Protein AF-A0A7W1R1N6-F1 (afdb_monomer_lite)

Sequence (98 aa):
MRWLLVLACLGALGIACSSEAATDESSTGRVPAGSPRAPQGVERAAFRPRAVVSGLSNPTHAVGIKGEPRRLYIVEQEGLIRVFDSGRLRAAPFLDVR

Structure (mmCIF, N/CA/C/O backbone):
data_AF-A0A7W1R1N6-F1
#
_entry.id   AF-A0A7W1R1N6-F1
#
loop_
_atom_site.group_PDB
_atom_site.id
_atom_site.type_symbol
_atom_site.label_atom_id
_atom_site.label_alt_id
_atom_site.label_comp_id
_atom_site.label_asym_id
_atom_site.label_entity_id
_atom_site.label_seq_id
_atom_site.pdbx_PDB_ins_code
_atom_site.Cartn_x
_atom_site.Cartn_y
_atom_site.Cartn_z
_atom_site.occupancy
_atom_site.B_iso_or_equiv
_atom_site.auth_seq_id
_atom_site.auth_comp_id
_atom_site.auth_asym_id
_atom_site.auth_atom_id
_atom_site.pdbx_PDB_model_num
ATOM 1 N N . MET A 1 1 ? -16.641 -15.805 -15.619 1.00 46.50 1 MET A N 1
ATOM 2 C CA . MET A 1 1 ? -16.923 -16.102 -17.037 1.00 46.50 1 MET A CA 1
ATOM 3 C C . MET A 1 1 ? -15.644 -15.952 -17.850 1.00 46.50 1 MET A C 1
ATOM 5 O O . MET A 1 1 ? -15.267 -14.849 -18.215 1.00 46.50 1 MET A O 1
ATOM 9 N N . ARG A 1 2 ? -14.920 -17.060 -18.031 1.00 55.50 2 ARG A N 1
ATOM 10 C CA . ARG A 1 2 ? -13.881 -17.220 -19.058 1.00 55.50 2 ARG A CA 1
ATOM 11 C C . ARG A 1 2 ? -14.5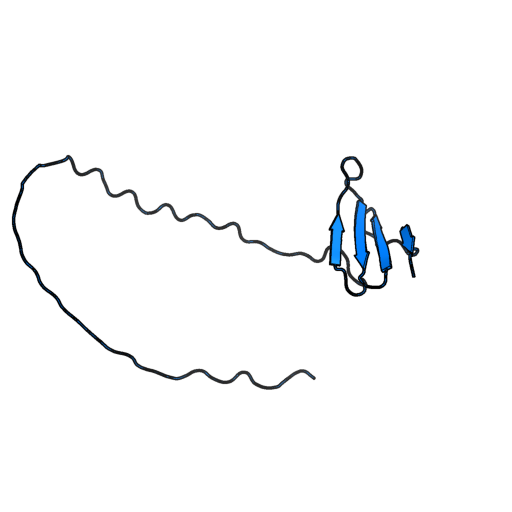99 -17.611 -20.352 1.00 55.50 2 ARG A C 1
ATOM 13 O O . ARG A 1 2 ? -15.622 -18.275 -20.253 1.00 55.50 2 ARG A O 1
ATOM 20 N N . TRP A 1 3 ? -14.028 -17.240 -21.495 1.00 45.25 3 TRP A N 1
ATOM 21 C CA . TRP A 1 3 ? -14.555 -17.421 -22.855 1.00 45.25 3 TRP A CA 1
ATOM 22 C C . TRP A 1 3 ? -15.678 -16.476 -23.261 1.00 45.25 3 TRP A C 1
ATOM 24 O O . TRP A 1 3 ? -16.848 -16.761 -23.059 1.00 45.25 3 TRP A O 1
ATOM 34 N N . LEU A 1 4 ? -15.300 -15.417 -23.972 1.00 49.53 4 LEU A N 1
ATOM 35 C CA . LEU A 1 4 ? -15.855 -15.163 -25.297 1.00 49.53 4 LEU A CA 1
ATOM 36 C C . LEU A 1 4 ? -14.848 -14.323 -26.101 1.00 49.53 4 LEU A C 1
ATOM 38 O O . LEU A 1 4 ? -14.524 -13.201 -25.734 1.00 49.53 4 LEU A O 1
ATOM 42 N N . LEU A 1 5 ? -14.397 -14.927 -27.206 1.00 53.09 5 LEU A N 1
ATOM 43 C CA . LEU A 1 5 ? -14.050 -14.277 -28.475 1.00 53.09 5 LEU A CA 1
ATOM 44 C C . L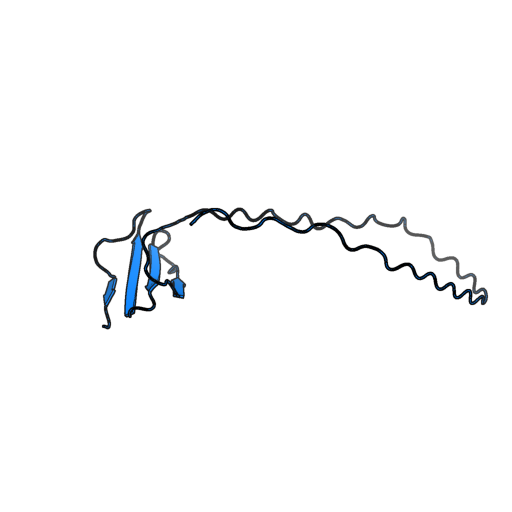EU A 1 5 ? -12.645 -13.670 -28.622 1.00 53.09 5 LEU A C 1
ATOM 46 O O . LEU A 1 5 ? -12.442 -12.467 -28.730 1.00 53.09 5 LEU A O 1
ATOM 50 N N . VAL A 1 6 ? -11.685 -14.584 -28.786 1.00 48.50 6 VAL A N 1
ATOM 51 C CA . VAL A 1 6 ? -10.638 -14.460 -29.811 1.00 48.50 6 VAL A CA 1
ATOM 52 C C . VAL A 1 6 ? -11.310 -14.644 -31.178 1.00 48.50 6 VAL A C 1
ATOM 54 O O . VAL A 1 6 ? -11.784 -15.740 -31.455 1.00 48.50 6 VAL A O 1
ATOM 57 N N . LEU A 1 7 ? -11.399 -13.575 -31.975 1.00 51.97 7 LEU A N 1
ATOM 58 C CA . LEU A 1 7 ? -11.718 -13.486 -33.418 1.00 51.97 7 LEU A CA 1
ATOM 59 C C . LEU A 1 7 ? -11.726 -11.969 -33.713 1.00 51.97 7 LEU A C 1
ATOM 61 O O . LEU A 1 7 ? -12.506 -11.249 -33.112 1.00 51.97 7 LEU A O 1
ATOM 65 N N . ALA A 1 8 ? -10.841 -11.378 -34.509 1.00 49.84 8 ALA A N 1
ATOM 66 C CA . ALA A 1 8 ? -10.650 -11.688 -35.912 1.00 49.84 8 ALA A CA 1
ATOM 67 C C . ALA A 1 8 ? -9.267 -11.219 -36.406 1.00 49.84 8 ALA A C 1
ATOM 69 O O . ALA A 1 8 ? -8.875 -10.066 -36.235 1.00 49.84 8 ALA A O 1
ATOM 70 N N . CYS A 1 9 ? -8.552 -12.140 -37.052 1.00 34.34 9 CYS A N 1
ATOM 71 C CA . CYS A 1 9 ? -7.642 -11.822 -38.146 1.00 34.34 9 CYS A CA 1
ATOM 72 C C . CYS A 1 9 ? -8.465 -11.510 -39.410 1.00 34.34 9 CYS A C 1
ATOM 74 O O . CYS A 1 9 ? -9.587 -11.993 -39.532 1.00 34.34 9 CYS A O 1
ATOM 76 N N . LEU A 1 10 ? -7.811 -10.835 -40.361 1.00 44.09 10 LEU A N 1
ATOM 77 C CA . LEU A 1 10 ? -8.162 -10.588 -41.772 1.00 44.09 10 LEU A CA 1
ATOM 78 C C . LEU A 1 10 ? -8.890 -9.277 -42.117 1.00 44.09 10 LEU A C 1
ATOM 80 O O . LEU A 1 10 ? -10.027 -9.035 -41.737 1.00 44.09 10 LEU A O 1
ATOM 84 N N . GLY A 1 11 ? -8.204 -8.501 -42.963 1.00 44.03 11 GLY A N 1
ATOM 85 C CA . GLY A 1 11 ? -8.662 -7.299 -43.664 1.00 44.03 11 GLY A CA 1
ATOM 86 C C . GLY A 1 11 ? -7.453 -6.417 -44.009 1.00 44.03 11 GLY A C 1
ATOM 87 O O . GLY A 1 11 ? -7.211 -5.429 -43.336 1.00 44.03 11 GLY A O 1
ATOM 88 N N . ALA A 1 12 ? -6.465 -6.912 -44.759 1.00 46.19 12 ALA A N 1
ATOM 89 C CA . ALA A 1 12 ? -6.386 -6.848 -46.223 1.00 46.19 12 ALA A CA 1
ATOM 90 C C . ALA A 1 12 ? -6.257 -5.417 -46.798 1.00 46.19 12 ALA A C 1
ATOM 92 O O . ALA A 1 12 ? -7.200 -4.640 -46.780 1.00 46.19 12 ALA A O 1
ATOM 93 N N . LEU A 1 13 ? -5.091 -5.190 -47.418 1.00 48.88 13 LEU A N 1
ATOM 94 C CA . LEU A 1 13 ? -4.898 -4.527 -48.714 1.00 48.88 13 LEU A CA 1
ATOM 95 C C . LEU A 1 13 ? -5.104 -2.999 -48.812 1.00 48.88 13 LEU A C 1
ATOM 97 O O . LEU A 1 13 ? -6.207 -2.499 -48.991 1.00 48.88 13 LEU A O 1
ATOM 101 N N . GLY A 1 14 ? -3.982 -2.275 -48.847 1.00 44.50 14 GLY A N 1
ATOM 102 C CA . GLY A 1 14 ? -3.894 -0.884 -49.295 1.00 44.50 14 GLY A CA 1
ATOM 103 C C . GLY A 1 14 ? -2.560 -0.637 -49.996 1.00 44.50 14 GLY A C 1
ATOM 104 O O . GLY A 1 14 ? -1.600 -0.199 -49.373 1.00 44.50 14 GLY A O 1
ATOM 105 N N . ILE A 1 15 ? -2.500 -0.999 -51.279 1.00 58.03 15 ILE A N 1
ATOM 106 C CA . ILE A 1 15 ? -1.415 -0.708 -52.224 1.00 58.03 15 ILE A CA 1
ATOM 107 C C . ILE A 1 15 ? -1.557 0.749 -52.675 1.00 58.03 15 ILE A C 1
ATOM 109 O O . ILE A 1 15 ? -2.606 1.108 -53.203 1.00 58.03 15 ILE A O 1
ATOM 113 N N . ALA A 1 16 ? -0.500 1.553 -52.553 1.00 48.91 16 ALA A N 1
ATOM 114 C CA . ALA A 1 16 ? -0.299 2.722 -53.409 1.00 48.91 16 ALA A CA 1
ATOM 115 C C . ALA A 1 16 ? 1.199 3.052 -53.520 1.00 48.91 16 ALA A C 1
ATOM 117 O O . ALA A 1 16 ? 1.829 3.498 -52.564 1.00 48.91 16 ALA A O 1
ATOM 118 N N . CYS A 1 17 ? 1.754 2.810 -54.712 1.00 50.59 17 CYS A N 1
ATOM 119 C CA . CYS A 1 17 ? 2.984 3.431 -55.191 1.00 50.59 17 CYS A CA 1
ATOM 120 C C . CYS A 1 17 ? 2.701 4.897 -55.524 1.00 50.59 17 CYS A C 1
ATOM 122 O O . CYS A 1 17 ? 1.709 5.206 -56.184 1.00 50.59 17 CYS A O 1
ATOM 124 N N . SER A 1 18 ? 3.617 5.790 -55.177 1.00 53.72 18 SER A N 1
ATOM 125 C CA . SER A 1 18 ? 3.772 7.060 -55.885 1.00 53.72 18 SER A CA 1
ATOM 126 C C . SER A 1 18 ? 5.267 7.331 -56.007 1.00 53.72 18 SER A C 1
ATOM 128 O O . SER A 1 18 ? 5.960 7.529 -55.014 1.00 53.72 18 SER A O 1
ATOM 130 N N . SER A 1 19 ? 5.766 7.205 -57.238 1.00 50.91 19 SER A N 1
ATOM 131 C CA . SER A 1 19 ? 7.095 7.649 -57.647 1.00 50.91 19 SER A CA 1
ATOM 132 C C . SER A 1 19 ? 7.026 9.132 -57.960 1.00 50.91 19 SER A C 1
ATOM 134 O O . SER A 1 19 ? 6.234 9.531 -58.808 1.00 50.91 19 SER A O 1
ATOM 136 N N . GLU A 1 20 ? 7.919 9.912 -57.365 1.00 49.00 20 GLU A N 1
ATOM 137 C CA . GLU A 1 20 ? 8.251 11.245 -57.859 1.00 49.00 20 GLU A CA 1
ATOM 138 C C . GLU A 1 20 ? 9.770 11.292 -57.997 1.00 49.00 20 GLU A C 1
ATOM 140 O O . GLU A 1 20 ? 10.516 11.376 -57.022 1.00 49.00 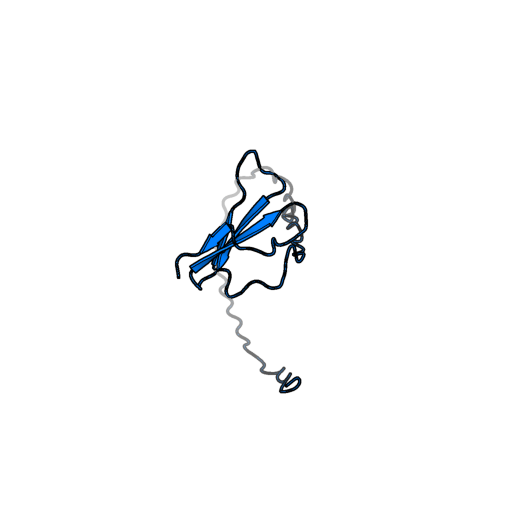20 GLU A O 1
ATOM 145 N N . ALA A 1 21 ? 10.224 11.112 -59.235 1.00 48.78 21 ALA A N 1
ATOM 146 C CA . ALA A 1 21 ? 11.591 11.377 -59.631 1.00 48.78 21 ALA A CA 1
ATOM 147 C C . ALA A 1 21 ? 11.693 12.874 -59.931 1.00 48.78 21 ALA A C 1
ATOM 149 O O . ALA A 1 21 ? 11.102 13.352 -60.897 1.00 48.78 21 ALA A O 1
ATOM 150 N N . ALA A 1 22 ? 12.444 13.597 -59.108 1.00 49.94 22 ALA A N 1
ATOM 151 C CA . ALA A 1 22 ? 12.942 14.921 -59.438 1.00 49.94 22 ALA A CA 1
ATOM 152 C C . ALA A 1 22 ? 14.470 14.865 -59.370 1.00 49.94 22 ALA A C 1
ATOM 154 O O . ALA A 1 22 ? 15.073 14.746 -58.304 1.00 49.94 22 ALA A O 1
ATOM 155 N N . THR A 1 23 ? 15.070 14.859 -60.553 1.00 51.22 23 THR A N 1
ATOM 156 C CA . THR A 1 23 ? 16.469 15.194 -60.800 1.00 51.22 23 THR A CA 1
ATOM 157 C C . THR A 1 23 ? 16.704 16.658 -60.444 1.00 51.22 23 THR A C 1
ATOM 159 O O . THR A 1 23 ? 15.931 17.485 -60.914 1.00 51.22 23 THR A O 1
ATOM 162 N N . ASP A 1 24 ? 17.761 16.980 -59.693 1.00 41.03 24 ASP A N 1
ATOM 163 C CA . ASP A 1 24 ? 18.731 17.975 -60.169 1.00 41.03 24 ASP A CA 1
ATOM 164 C C . ASP A 1 24 ? 20.050 18.030 -59.373 1.00 41.03 24 ASP A C 1
ATOM 166 O O . ASP A 1 24 ? 20.213 17.441 -58.306 1.00 41.03 24 ASP A O 1
ATOM 170 N N . GLU A 1 25 ? 20.998 18.699 -60.018 1.00 50.38 25 GLU A N 1
ATOM 171 C CA . GLU A 1 25 ? 22.456 18.609 -60.053 1.00 50.38 25 GLU A CA 1
ATOM 172 C C . GLU A 1 25 ? 23.333 18.844 -58.799 1.00 50.38 25 GLU A C 1
ATOM 174 O O . GLU A 1 25 ? 23.160 19.747 -57.987 1.00 50.38 25 GLU A O 1
ATOM 179 N N . SER A 1 26 ? 24.413 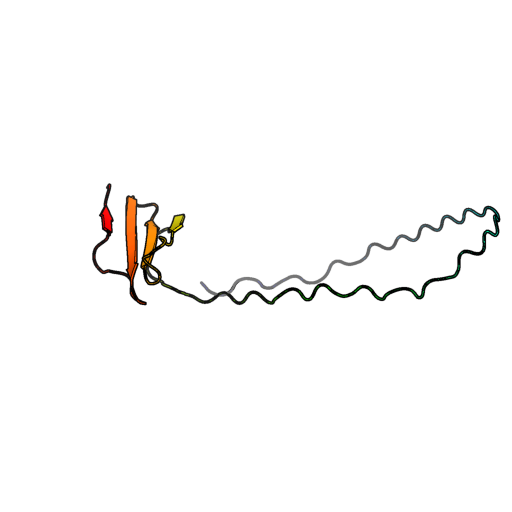18.051 -58.769 1.00 52.44 26 SER A N 1
ATOM 180 C CA . SER A 1 26 ? 25.833 18.452 -58.712 1.00 52.44 26 SER A CA 1
ATOM 181 C C . SER A 1 26 ? 26.244 19.713 -57.927 1.00 52.44 26 SER A C 1
ATOM 183 O O . SER A 1 26 ? 26.267 20.831 -58.435 1.00 52.44 26 SER A O 1
ATOM 185 N N . SER A 1 27 ? 26.818 19.489 -56.742 1.00 58.62 27 SER A N 1
ATOM 186 C CA . SER A 1 27 ? 27.985 20.249 -56.272 1.00 58.62 27 SER A CA 1
ATOM 187 C C . SER A 1 27 ? 28.931 19.306 -55.518 1.00 58.62 27 SER A C 1
ATOM 189 O O . SER A 1 27 ? 28.654 18.822 -54.422 1.00 58.62 27 SER A O 1
ATOM 191 N N . THR A 1 28 ? 30.057 18.964 -56.154 1.00 58.38 28 THR A N 1
ATOM 192 C CA . THR A 1 28 ? 31.058 18.036 -55.604 1.00 58.38 28 THR A CA 1
ATOM 193 C C . THR A 1 28 ? 31.950 18.764 -54.599 1.00 58.38 28 THR A C 1
ATOM 195 O O . THR A 1 28 ? 33.031 19.242 -54.932 1.00 58.38 28 THR A O 1
ATOM 198 N N . GLY A 1 29 ? 31.501 18.822 -53.346 1.00 57.41 29 GLY A N 1
ATOM 199 C CA . GLY A 1 29 ? 32.366 18.988 -52.180 1.00 57.41 29 GLY A CA 1
ATOM 200 C C . GLY A 1 29 ? 32.630 17.617 -51.560 1.00 57.41 29 GLY A C 1
ATOM 201 O O . GLY A 1 29 ? 31.766 17.071 -50.878 1.00 57.41 29 GLY A O 1
ATOM 202 N N . ARG A 1 30 ? 33.801 17.015 -51.807 1.00 63.59 30 ARG A N 1
ATOM 203 C CA . ARG A 1 30 ? 34.168 15.716 -51.215 1.00 63.59 30 ARG A CA 1
ATOM 204 C C . ARG A 1 30 ? 34.500 15.901 -49.729 1.00 63.59 30 ARG A C 1
ATOM 206 O O . ARG A 1 30 ? 35.650 16.128 -49.367 1.00 63.59 30 ARG A O 1
ATOM 213 N N . VAL A 1 31 ? 33.489 15.781 -48.872 1.00 71.12 31 VAL A N 1
ATOM 214 C CA . VAL A 1 31 ? 33.669 15.560 -47.430 1.00 71.12 31 VAL A CA 1
ATOM 215 C C . VAL A 1 31 ? 34.167 14.119 -47.245 1.00 71.12 31 VAL A C 1
ATOM 217 O O . VAL A 1 31 ? 33.625 13.217 -47.891 1.00 71.12 31 VAL A O 1
ATOM 220 N N . PRO A 1 32 ? 35.203 13.852 -46.426 1.00 68.25 32 PRO A N 1
ATOM 221 C CA . PRO A 1 32 ? 35.601 12.483 -46.125 1.00 68.25 32 PRO A CA 1
ATOM 222 C C . PRO A 1 32 ? 34.405 11.737 -45.531 1.00 68.25 32 PRO A C 1
ATOM 224 O O . PRO A 1 32 ? 33.852 12.139 -44.507 1.00 68.25 32 PRO A O 1
ATOM 227 N N . ALA A 1 33 ? 33.987 10.666 -46.205 1.00 69.50 33 ALA A N 1
ATOM 228 C CA . ALA A 1 33 ? 32.912 9.807 -45.745 1.00 69.50 33 ALA A CA 1
ATOM 229 C C . ALA A 1 33 ? 33.351 9.128 -44.441 1.00 69.50 33 ALA A C 1
ATOM 231 O O . ALA A 1 33 ? 34.104 8.154 -44.449 1.00 69.50 33 ALA A O 1
ATOM 232 N N . GLY A 1 34 ? 32.902 9.668 -43.308 1.00 69.75 34 GLY A N 1
ATOM 233 C CA . GLY A 1 34 ? 32.898 8.925 -42.057 1.00 69.75 34 GLY A CA 1
ATOM 234 C C . GLY A 1 34 ? 32.046 7.673 -42.249 1.00 69.75 34 GLY A C 1
ATOM 235 O O . GLY A 1 34 ? 30.945 7.750 -42.793 1.00 69.75 34 GLY A O 1
ATOM 236 N N . SER A 1 35 ? 32.571 6.517 -41.846 1.00 81.25 35 SER A N 1
ATOM 237 C CA . SER A 1 35 ? 31.834 5.252 -41.896 1.00 81.25 35 SER A CA 1
ATOM 238 C C . SER A 1 35 ? 30.472 5.414 -41.203 1.00 81.25 35 SER A C 1
ATOM 240 O O . SER A 1 35 ? 30.438 5.967 -40.095 1.00 81.25 35 SER A O 1
ATOM 242 N N . PRO A 1 36 ? 29.351 4.975 -41.811 1.00 73.75 36 PRO A N 1
ATOM 243 C CA . PRO A 1 36 ? 28.051 5.063 -41.167 1.00 73.75 36 PRO A CA 1
ATOM 244 C C . PRO A 1 36 ? 28.100 4.258 -39.869 1.00 73.75 36 PRO A C 1
ATOM 246 O O . PRO A 1 36 ? 28.214 3.032 -39.867 1.00 73.75 36 PRO A O 1
ATOM 249 N N . ARG A 1 37 ? 28.033 4.958 -38.733 1.00 75.44 37 ARG A N 1
ATOM 250 C CA . ARG A 1 37 ? 27.866 4.312 -37.434 1.00 75.44 37 ARG A CA 1
ATOM 251 C C . ARG A 1 37 ? 26.498 3.644 -37.451 1.00 75.44 37 ARG A C 1
ATOM 253 O O . ARG A 1 37 ? 25.483 4.334 -37.516 1.00 75.44 37 ARG A O 1
ATOM 260 N N . ALA A 1 38 ? 26.483 2.313 -37.403 1.00 79.56 38 ALA A N 1
ATOM 261 C CA . ALA A 1 38 ? 25.250 1.555 -37.246 1.00 79.56 38 ALA A CA 1
ATOM 262 C C . ALA A 1 38 ? 24.458 2.124 -36.054 1.00 79.56 38 ALA A C 1
ATOM 264 O O . ALA A 1 38 ? 25.077 2.455 -35.030 1.00 79.56 38 ALA A O 1
ATOM 265 N N . PRO A 1 39 ? 23.125 2.269 -36.170 1.00 75.94 39 PRO A N 1
ATOM 266 C CA . PRO A 1 39 ? 22.307 2.742 -35.068 1.00 75.94 39 PRO A CA 1
ATOM 267 C C . PRO A 1 39 ? 22.558 1.819 -33.883 1.00 75.94 39 PRO A C 1
ATOM 269 O O . PRO A 1 39 ? 22.307 0.616 -33.942 1.00 75.94 39 PRO A O 1
ATOM 272 N N . GLN A 1 40 ? 23.122 2.378 -32.818 1.00 73.19 40 GLN A N 1
ATOM 273 C CA . GLN A 1 40 ? 23.297 1.623 -31.593 1.00 73.19 40 GLN A CA 1
ATOM 274 C C . GLN A 1 40 ? 21.914 1.513 -30.980 1.00 73.19 40 GLN A C 1
ATOM 276 O O . GLN A 1 40 ? 21.357 2.500 -30.500 1.00 73.19 40 GLN A O 1
ATOM 281 N N . GLY A 1 41 ? 21.319 0.329 -31.135 1.00 74.62 41 GLY A N 1
ATOM 282 C CA . GLY A 1 41 ? 20.007 0.027 -30.598 1.00 74.62 41 GLY A CA 1
ATOM 283 C C . GLY A 1 41 ? 20.010 0.360 -29.117 1.00 74.62 41 GLY A C 1
ATOM 284 O O . GLY A 1 41 ? 20.839 -0.146 -28.365 1.00 74.62 41 GLY A O 1
ATOM 285 N N . VAL A 1 42 ? 19.111 1.252 -28.707 1.00 77.62 42 VAL A N 1
ATOM 286 C CA . VAL A 1 42 ? 18.883 1.518 -27.292 1.00 77.62 42 VAL A CA 1
ATOM 287 C C . VAL A 1 42 ? 18.321 0.222 -26.723 1.00 77.62 42 VAL A C 1
ATOM 289 O O . VAL A 1 42 ? 17.158 -0.105 -26.967 1.00 77.62 42 VAL A O 1
ATOM 292 N N . GLU A 1 43 ? 19.159 -0.557 -26.041 1.00 77.69 43 GLU A N 1
ATOM 293 C CA . GLU A 1 43 ? 18.721 -1.770 -25.367 1.00 77.69 43 GLU A CA 1
ATOM 294 C C . GLU A 1 43 ? 17.716 -1.353 -24.296 1.00 77.69 43 GLU A C 1
ATOM 296 O O . GLU A 1 43 ? 18.049 -0.788 -23.252 1.00 77.69 43 GLU A O 1
ATOM 301 N N . ARG A 1 44 ? 16.434 -1.534 -24.609 1.00 80.75 44 ARG A N 1
ATOM 302 C CA . ARG A 1 44 ? 15.360 -1.165 -23.703 1.00 80.75 44 ARG A CA 1
ATOM 303 C C . ARG A 1 44 ? 15.345 -2.203 -22.593 1.00 80.75 44 ARG A C 1
ATOM 305 O O . ARG A 1 44 ? 14.977 -3.351 -22.833 1.00 80.75 44 ARG A O 1
ATOM 312 N N . ALA A 1 45 ? 15.736 -1.790 -21.390 1.00 83.62 45 ALA A N 1
ATOM 313 C CA . ALA A 1 45 ? 15.662 -2.641 -20.212 1.00 83.62 45 ALA A CA 1
ATOM 314 C C . ALA A 1 45 ? 14.261 -3.267 -20.110 1.00 83.62 45 ALA A C 1
ATOM 316 O O . ALA A 1 45 ? 13.242 -2.569 -20.129 1.00 83.62 45 ALA A O 1
ATOM 317 N N . ALA A 1 46 ? 14.209 -4.596 -20.034 1.00 88.94 46 ALA A N 1
ATOM 318 C CA . ALA A 1 46 ? 12.951 -5.317 -19.932 1.00 88.94 46 ALA A CA 1
ATOM 319 C C . ALA A 1 46 ? 12.359 -5.115 -18.530 1.00 88.94 46 ALA A C 1
ATOM 321 O O . ALA A 1 46 ? 12.827 -5.700 -17.554 1.00 88.94 46 ALA A O 1
ATOM 322 N N . PHE A 1 47 ? 11.308 -4.302 -18.419 1.00 91.44 47 PHE A N 1
ATOM 323 C CA . PHE A 1 47 ? 10.561 -4.162 -17.171 1.00 91.44 47 PHE A CA 1
ATOM 324 C C . PHE A 1 47 ? 9.775 -5.449 -16.879 1.00 91.44 47 PHE A C 1
ATOM 326 O O . PHE A 1 47 ? 8.969 -5.907 -17.693 1.00 91.44 47 PHE A O 1
ATOM 333 N N . ARG A 1 48 ? 10.020 -6.043 -15.706 1.00 93.56 48 ARG A N 1
ATOM 334 C CA . ARG A 1 48 ? 9.329 -7.245 -15.220 1.00 93.56 48 ARG A CA 1
ATOM 335 C C . ARG A 1 48 ? 8.600 -6.912 -13.915 1.00 93.56 48 ARG A C 1
ATOM 337 O O . ARG A 1 48 ? 9.229 -6.933 -12.857 1.00 93.56 48 ARG A O 1
ATOM 344 N N . PRO A 1 49 ? 7.299 -6.579 -13.961 1.00 93.94 49 PRO A N 1
ATOM 345 C CA . PRO A 1 49 ? 6.545 -6.300 -12.748 1.00 93.94 49 PRO A CA 1
ATOM 346 C C . PRO A 1 49 ? 6.445 -7.557 -11.878 1.00 93.94 49 PRO A C 1
ATOM 348 O O . PRO A 1 49 ? 6.244 -8.665 -12.376 1.00 93.94 49 PRO A O 1
ATOM 351 N N . ARG A 1 50 ? 6.555 -7.373 -10.562 1.00 95.38 50 ARG A N 1
ATOM 352 C CA . ARG A 1 50 ? 6.349 -8.413 -9.551 1.00 95.38 50 ARG A CA 1
ATOM 353 C C . ARG A 1 50 ? 5.333 -7.909 -8.537 1.00 95.38 50 ARG A C 1
ATOM 355 O O . ARG A 1 50 ? 5.447 -6.783 -8.062 1.00 95.38 50 ARG A O 1
ATOM 362 N N . ALA A 1 51 ? 4.379 -8.758 -8.168 1.00 95.00 51 ALA A N 1
ATOM 363 C CA . ALA A 1 51 ? 3.465 -8.456 -7.074 1.00 95.00 51 ALA A CA 1
ATOM 364 C C . ALA A 1 51 ? 4.246 -8.282 -5.757 1.00 95.00 51 ALA A C 1
ATOM 366 O O . ALA A 1 51 ? 4.993 -9.175 -5.350 1.00 95.00 51 ALA A O 1
ATOM 367 N N . VAL A 1 52 ? 4.075 -7.127 -5.108 1.00 94.62 52 VAL A N 1
ATOM 368 C CA . VAL A 1 52 ? 4.687 -6.805 -3.804 1.00 94.62 52 VAL A CA 1
ATOM 369 C C . VAL A 1 52 ? 3.723 -7.120 -2.661 1.00 94.62 52 VAL A C 1
ATOM 371 O O . VAL A 1 52 ? 4.125 -7.675 -1.643 1.00 94.62 52 VAL A O 1
ATOM 374 N N . VAL A 1 53 ? 2.445 -6.787 -2.845 1.00 96.19 53 VAL A N 1
ATOM 375 C CA . VAL A 1 53 ? 1.368 -6.981 -1.872 1.00 96.19 53 VAL A CA 1
ATOM 376 C C . VAL A 1 53 ? 0.033 -7.129 -2.610 1.00 96.19 53 VAL A C 1
ATOM 378 O O . VAL A 1 53 ? -0.142 -6.580 -3.697 1.00 96.19 53 VAL A O 1
ATOM 381 N N . SER A 1 54 ? -0.897 -7.882 -2.027 1.00 95.81 54 SER A N 1
ATOM 382 C CA . SER A 1 54 ? -2.268 -8.092 -2.510 1.00 95.81 54 SER A CA 1
ATOM 383 C C . SER A 1 54 ? -3.274 -7.875 -1.372 1.00 95.81 54 SER A C 1
ATOM 385 O O . SER A 1 54 ? -2.872 -7.738 -0.218 1.00 95.81 54 SER A O 1
ATOM 387 N N . GLY A 1 55 ? -4.578 -7.880 -1.674 1.00 95.19 55 GLY A N 1
ATOM 388 C CA . GLY A 1 55 ? -5.637 -7.726 -0.659 1.00 95.19 55 GLY A CA 1
ATOM 389 C C . GLY A 1 55 ? -5.920 -6.277 -0.246 1.00 95.19 55 GLY A C 1
ATOM 390 O O . GLY A 1 55 ? -6.424 -6.038 0.849 1.00 95.19 55 GLY A O 1
ATOM 391 N N . LEU A 1 56 ? -5.566 -5.323 -1.107 1.00 97.62 56 LEU A N 1
ATOM 392 C CA . LEU A 1 56 ? -5.916 -3.910 -0.971 1.00 97.62 56 LEU A CA 1
ATOM 393 C C . LEU A 1 56 ? -7.266 -3.636 -1.645 1.00 97.62 56 LEU A C 1
ATOM 395 O O . LEU A 1 56 ? -7.599 -4.298 -2.630 1.00 97.62 56 LEU A O 1
ATOM 399 N N . SER A 1 57 ? -8.001 -2.640 -1.157 1.00 97.88 57 SER A N 1
ATOM 400 C CA . SER A 1 57 ? -9.256 -2.172 -1.759 1.00 97.88 57 SER A CA 1
ATOM 401 C C . SER A 1 57 ? -9.042 -0.834 -2.466 1.00 97.88 57 SER A C 1
ATOM 403 O O . SER A 1 57 ? -8.700 0.146 -1.813 1.00 97.88 57 SER A O 1
ATOM 405 N N . ASN A 1 58 ? -9.209 -0.787 -3.794 1.00 98.00 58 ASN A N 1
ATOM 406 C CA . ASN A 1 58 ? -9.074 0.430 -4.615 1.00 98.00 58 ASN A CA 1
ATOM 407 C C . ASN A 1 58 ? -7.867 1.327 -4.228 1.00 98.00 58 ASN A C 1
ATOM 409 O O . ASN A 1 58 ? -8.059 2.484 -3.839 1.00 98.00 58 ASN A O 1
ATOM 413 N N . PRO A 1 59 ? -6.616 0.817 -4.275 1.00 98.06 59 PRO A N 1
ATOM 414 C CA . PRO A 1 59 ? -5.443 1.608 -3.918 1.00 98.06 59 PRO A CA 1
ATOM 415 C C . PRO A 1 59 ? -5.218 2.733 -4.937 1.00 98.06 59 PRO A C 1
ATOM 417 O O . PRO A 1 59 ? -5.167 2.484 -6.140 1.00 98.06 59 PRO A O 1
ATOM 420 N N . THR A 1 60 ? -5.051 3.966 -4.459 1.00 98.44 60 THR A N 1
ATOM 421 C CA . THR A 1 60 ? -4.865 5.151 -5.315 1.00 98.44 60 THR A CA 1
ATOM 422 C C . THR A 1 60 ? -3.423 5.643 -5.329 1.00 98.44 60 THR A C 1
ATOM 424 O O . THR A 1 60 ? -2.955 6.124 -6.356 1.00 98.44 60 THR A O 1
ATOM 427 N N . HIS A 1 61 ? -2.702 5.511 -4.211 1.00 98.31 61 HIS A N 1
ATOM 428 C CA . HIS A 1 61 ? -1.325 5.985 -4.066 1.00 98.31 61 HIS A CA 1
ATOM 429 C C . HIS A 1 61 ? -0.510 5.057 -3.165 1.00 98.31 61 HIS A C 1
ATOM 431 O O . HIS A 1 61 ? -1.044 4.443 -2.242 1.00 98.31 61 HIS A O 1
ATOM 437 N N . ALA A 1 62 ? 0.800 4.992 -3.404 1.00 97.81 62 ALA A N 1
ATOM 438 C CA . ALA A 1 62 ? 1.759 4.342 -2.520 1.00 97.81 62 ALA A CA 1
ATOM 439 C C . ALA A 1 62 ? 2.999 5.228 -2.362 1.00 97.81 62 ALA A C 1
ATOM 441 O O . ALA A 1 62 ? 3.519 5.747 -3.350 1.00 97.81 62 ALA A O 1
ATOM 442 N N . VAL A 1 63 ? 3.480 5.389 -1.131 1.00 97.88 63 VAL A N 1
ATOM 443 C CA . VAL A 1 63 ? 4.654 6.210 -0.820 1.00 97.88 63 VAL A CA 1
ATOM 444 C C . VAL A 1 63 ? 5.614 5.464 0.104 1.00 97.88 63 VAL A C 1
ATOM 446 O O . VAL A 1 63 ? 5.209 4.826 1.079 1.00 97.88 63 VAL A O 1
ATOM 449 N N . GLY A 1 64 ? 6.902 5.533 -0.227 1.00 97.44 64 GLY A N 1
ATOM 450 C CA . GLY A 1 64 ? 7.997 5.134 0.653 1.00 97.44 64 GLY A CA 1
ATOM 451 C C . GLY A 1 64 ? 8.589 6.363 1.337 1.00 97.44 64 GLY A C 1
ATOM 452 O O . GLY A 1 64 ? 8.721 7.416 0.714 1.00 97.44 64 GLY A O 1
ATOM 453 N N . ILE A 1 65 ? 8.954 6.231 2.610 1.00 96.00 65 ILE A N 1
ATOM 454 C CA . ILE A 1 65 ? 9.518 7.326 3.407 1.00 96.00 65 ILE A CA 1
ATOM 455 C C . ILE A 1 65 ? 11.025 7.118 3.570 1.00 96.00 65 ILE A C 1
ATOM 457 O O . ILE A 1 65 ? 11.500 6.013 3.848 1.00 96.00 65 ILE A O 1
ATOM 461 N N . LYS A 1 66 ? 11.805 8.192 3.410 1.00 96.50 66 LYS A N 1
ATOM 462 C CA . LYS A 1 66 ? 13.250 8.165 3.668 1.00 96.50 66 LYS A CA 1
ATOM 463 C C . LYS A 1 66 ? 13.497 7.801 5.137 1.00 96.50 66 LYS A C 1
ATOM 465 O O . LYS A 1 66 ? 12.957 8.444 6.025 1.00 96.50 66 LYS A O 1
ATOM 470 N N . GLY A 1 67 ? 14.332 6.791 5.383 1.00 97.62 67 GLY A N 1
ATOM 471 C CA . GLY A 1 67 ? 14.591 6.261 6.729 1.00 97.62 67 GLY A CA 1
ATOM 472 C C . GLY A 1 67 ? 13.713 5.065 7.114 1.00 97.62 67 GLY A C 1
ATOM 473 O O . GLY A 1 67 ? 14.022 4.384 8.086 1.00 97.62 67 GLY A O 1
ATOM 474 N N . GLU A 1 68 ? 12.697 4.734 6.311 1.00 97.44 68 GLU A N 1
ATOM 475 C CA . GLU A 1 68 ? 11.824 3.575 6.527 1.00 97.44 68 GLU A CA 1
ATOM 476 C C . GLU A 1 68 ? 11.858 2.602 5.329 1.00 97.44 68 GLU A C 1
ATOM 478 O O . GLU A 1 68 ? 10.830 2.328 4.711 1.00 97.44 68 GLU A O 1
ATOM 483 N N . PRO A 1 69 ? 13.025 2.027 4.971 1.00 95.44 69 PRO A N 1
ATOM 484 C CA . PRO A 1 69 ? 13.206 1.281 3.716 1.00 95.44 69 PRO A CA 1
ATOM 485 C C . PRO A 1 69 ? 12.361 0.004 3.606 1.00 95.44 69 PRO A C 1
ATOM 487 O O . PRO A 1 69 ? 12.266 -0.594 2.537 1.00 95.44 69 PRO A O 1
ATOM 490 N N . ARG A 1 70 ? 11.772 -0.445 4.717 1.00 96.75 70 ARG A N 1
ATOM 491 C CA . ARG A 1 70 ? 10.923 -1.637 4.780 1.00 96.75 70 ARG A CA 1
ATOM 492 C C . ARG A 1 70 ? 9.431 -1.306 4.813 1.00 96.75 70 ARG A C 1
ATOM 494 O O . ARG A 1 70 ? 8.642 -2.242 4.921 1.00 96.75 70 ARG A O 1
ATOM 501 N N . ARG A 1 71 ? 9.048 -0.025 4.728 1.00 97.50 71 ARG A N 1
ATOM 502 C CA . ARG A 1 71 ? 7.656 0.426 4.823 1.00 97.50 71 ARG A CA 1
ATOM 503 C C . ARG A 1 71 ? 7.168 1.091 3.543 1.00 97.50 71 ARG A C 1
ATOM 505 O O . ARG A 1 71 ? 7.848 1.930 2.957 1.00 97.50 71 ARG A O 1
ATOM 512 N N . LEU A 1 72 ? 5.950 0.728 3.157 1.00 97.81 72 LEU A N 1
ATOM 513 C CA . LEU A 1 72 ? 5.152 1.418 2.149 1.00 97.81 72 LEU A CA 1
ATOM 514 C C . LEU A 1 72 ? 3.808 1.798 2.765 1.00 97.81 72 LEU A C 1
ATOM 516 O O . LEU A 1 72 ? 3.107 0.943 3.314 1.00 97.81 72 LEU A O 1
ATOM 520 N N . TYR A 1 73 ? 3.455 3.071 2.644 1.00 98.44 73 TYR A N 1
ATOM 521 C CA . TYR A 1 73 ? 2.160 3.612 3.039 1.00 98.44 73 TYR A CA 1
ATOM 522 C C . TYR A 1 73 ? 1.281 3.675 1.798 1.00 98.44 73 TYR A C 1
ATOM 524 O O . TYR A 1 73 ? 1.683 4.246 0.785 1.00 98.44 73 TYR A O 1
ATOM 532 N N . ILE A 1 74 ? 0.115 3.045 1.858 1.00 98.62 74 ILE A N 1
ATOM 533 C CA . ILE A 1 74 ? -0.765 2.838 0.710 1.00 98.62 74 ILE A CA 1
ATOM 534 C C . ILE A 1 74 ? -2.112 3.474 1.030 1.00 98.62 74 ILE A C 1
ATOM 536 O O . ILE A 1 74 ? -2.726 3.135 2.040 1.00 98.62 74 ILE A O 1
ATOM 540 N N . VAL A 1 75 ? -2.559 4.386 0.174 1.00 98.69 75 VAL A N 1
ATOM 541 C CA . VAL A 1 75 ? -3.854 5.061 0.289 1.00 98.69 75 VAL A CA 1
ATOM 542 C C . VAL A 1 75 ? -4.901 4.237 -0.451 1.00 98.69 75 VAL A C 1
ATOM 544 O O . VAL A 1 75 ? -4.762 3.999 -1.651 1.00 98.69 75 VAL A O 1
ATOM 547 N N . GLU A 1 76 ? -5.949 3.821 0.250 1.00 98.62 76 GLU A N 1
ATOM 548 C CA . GLU A 1 76 ? -7.139 3.183 -0.319 1.00 98.62 76 GLU A CA 1
ATOM 549 C C . GLU A 1 76 ? -8.248 4.227 -0.489 1.00 98.62 76 GLU A C 1
ATOM 551 O O . GLU A 1 76 ? -8.448 5.072 0.386 1.00 98.62 76 GLU A O 1
ATOM 556 N N . GLN A 1 77 ? -8.972 4.174 -1.612 1.00 98.31 77 GLN A N 1
ATOM 557 C CA . GLN A 1 77 ? -10.025 5.145 -1.944 1.00 98.31 77 GLN A CA 1
ATOM 558 C C . GLN A 1 77 ? -11.127 5.236 -0.875 1.00 98.31 77 GLN A C 1
ATOM 560 O O . GLN A 1 77 ? -11.722 6.294 -0.703 1.00 98.31 77 GLN A O 1
ATOM 565 N N . GLU A 1 78 ? -11.348 4.161 -0.119 1.00 97.56 78 GLU A N 1
ATOM 566 C CA . GLU A 1 78 ? -12.310 4.086 0.988 1.00 97.56 78 GLU A CA 1
ATOM 567 C C . GLU A 1 78 ? -11.930 4.949 2.207 1.00 97.56 78 GLU A C 1
ATOM 569 O O . GLU A 1 78 ? -12.629 4.910 3.209 1.00 97.56 78 GLU A O 1
ATOM 574 N N . GLY A 1 79 ? -10.821 5.699 2.178 1.00 98.38 79 GLY A N 1
ATOM 575 C CA . GLY A 1 79 ? -10.395 6.546 3.300 1.00 98.38 79 GLY A CA 1
ATOM 576 C C . GLY A 1 79 ? -9.497 5.833 4.315 1.00 98.38 79 GLY A C 1
ATOM 577 O O . GLY A 1 79 ? -9.454 6.214 5.484 1.00 98.38 79 GLY A O 1
ATOM 578 N N . LEU A 1 80 ? -8.761 4.803 3.886 1.00 98.56 80 LEU A N 1
ATOM 579 C CA . LEU A 1 80 ? -7.791 4.090 4.723 1.00 98.56 80 LEU A CA 1
ATOM 580 C C . LEU A 1 80 ? -6.357 4.358 4.264 1.00 98.56 80 LEU A C 1
ATOM 582 O O . LEU A 1 80 ? -6.062 4.365 3.068 1.00 98.56 80 LEU A O 1
ATOM 586 N N . ILE A 1 81 ? -5.436 4.469 5.222 1.00 98.50 81 ILE A N 1
ATOM 587 C CA . ILE A 1 81 ? -4.001 4.314 4.967 1.00 98.50 81 ILE A CA 1
ATOM 588 C C . ILE A 1 81 ? -3.562 2.957 5.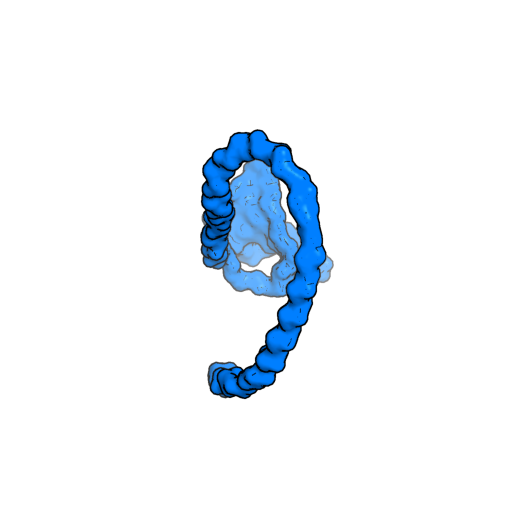507 1.00 98.50 81 ILE A C 1
ATOM 590 O O . ILE A 1 81 ? -3.522 2.723 6.718 1.00 98.50 81 ILE A O 1
ATOM 594 N N . ARG A 1 82 ? -3.195 2.052 4.602 1.00 98.56 82 ARG A N 1
ATOM 595 C CA . ARG A 1 82 ? -2.622 0.742 4.921 1.00 98.56 82 ARG A CA 1
ATOM 596 C C . ARG A 1 82 ? -1.104 0.836 4.952 1.00 98.56 82 ARG A C 1
ATOM 598 O O . ARG A 1 82 ? -0.504 1.649 4.255 1.00 98.56 82 ARG A O 1
ATOM 605 N N . VAL A 1 83 ? -0.469 -0.030 5.737 1.00 98.31 83 VAL A N 1
ATOM 606 C CA . VAL A 1 83 ? 0.994 -0.096 5.812 1.00 98.31 83 VAL A CA 1
ATOM 607 C C . VAL A 1 83 ? 1.453 -1.504 5.493 1.00 98.31 83 VAL A C 1
ATOM 609 O O . VAL A 1 83 ? 1.104 -2.460 6.190 1.00 98.31 83 VAL A O 1
ATOM 612 N N . PHE A 1 84 ? 2.253 -1.615 4.441 1.00 98.38 84 PHE A N 1
ATOM 613 C CA . PHE A 1 84 ? 3.070 -2.788 4.187 1.00 98.38 84 PHE A CA 1
ATOM 614 C C . PHE A 1 84 ? 4.405 -2.592 4.900 1.00 98.38 84 PHE A C 1
ATOM 616 O O . PHE A 1 84 ? 5.139 -1.663 4.581 1.00 98.38 84 PHE A O 1
ATOM 623 N N . ASP A 1 85 ? 4.704 -3.445 5.873 1.00 97.88 85 ASP A N 1
ATOM 624 C CA . ASP A 1 85 ? 5.936 -3.409 6.653 1.00 97.88 85 ASP A CA 1
ATOM 625 C C . ASP A 1 85 ? 6.642 -4.759 6.542 1.00 97.88 85 ASP A C 1
ATOM 627 O O . ASP A 1 85 ? 6.069 -5.816 6.823 1.00 97.88 85 ASP A O 1
ATOM 631 N N . SER A 1 86 ? 7.906 -4.730 6.125 1.00 96.38 86 SER A N 1
ATOM 632 C CA . SER A 1 86 ? 8.809 -5.877 6.207 1.00 96.38 86 SER A CA 1
ATOM 633 C C . SER A 1 86 ? 8.294 -7.134 5.497 1.00 96.38 86 SER A C 1
ATOM 635 O O . SER A 1 86 ? 8.568 -8.250 5.937 1.00 96.38 86 SER A O 1
ATOM 637 N N . GLY A 1 87 ? 7.583 -6.962 4.379 1.00 96.19 87 GLY A N 1
ATOM 638 C CA . GLY A 1 87 ? 7.036 -8.073 3.597 1.00 96.19 87 GLY A CA 1
ATOM 639 C C . GLY A 1 87 ? 5.572 -8.399 3.890 1.00 96.19 87 GLY A C 1
ATOM 640 O O . GLY A 1 87 ? 5.046 -9.345 3.305 1.00 96.19 87 GLY A O 1
ATOM 641 N N . ARG A 1 88 ? 4.911 -7.677 4.805 1.00 96.88 88 ARG A N 1
ATOM 642 C CA . ARG A 1 88 ? 3.555 -8.007 5.265 1.00 96.88 88 ARG A CA 1
ATOM 643 C C . ARG A 1 88 ? 2.665 -6.777 5.322 1.00 96.88 88 ARG A C 1
ATOM 645 O O . ARG A 1 88 ? 3.070 -5.729 5.812 1.00 96.88 88 ARG A O 1
ATOM 652 N N . LEU A 1 89 ? 1.422 -6.923 4.874 1.00 97.81 89 LEU A N 1
ATOM 653 C CA . LEU A 1 89 ? 0.387 -5.923 5.112 1.00 97.81 89 LEU A CA 1
ATOM 654 C C . LEU A 1 89 ? -0.045 -6.003 6.582 1.00 97.81 89 LEU A C 1
ATOM 656 O O . LEU A 1 89 ? -0.387 -7.083 7.066 1.00 97.81 89 LEU A O 1
ATOM 660 N N . ARG A 1 90 ? -0.002 -4.882 7.304 1.00 97.56 90 ARG A N 1
ATOM 661 C CA . ARG A 1 90 ? -0.466 -4.827 8.697 1.00 97.56 90 ARG A CA 1
ATOM 662 C C . ARG A 1 90 ? -1.976 -5.089 8.770 1.00 97.56 90 ARG A C 1
ATOM 664 O O . ARG A 1 90 ? -2.725 -4.702 7.873 1.00 97.56 90 ARG A O 1
ATOM 671 N N . ALA A 1 91 ? -2.404 -5.744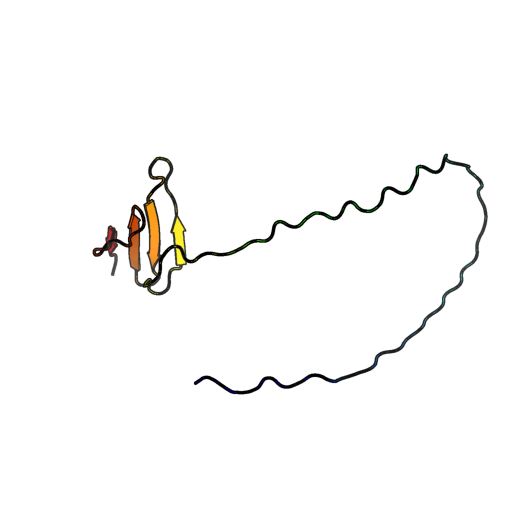 9.851 1.00 96.19 91 ALA A N 1
ATOM 672 C CA . ALA A 1 91 ? -3.808 -6.091 10.074 1.00 96.19 91 ALA A CA 1
ATOM 673 C C . ALA A 1 91 ? -4.679 -4.841 10.281 1.00 96.19 91 ALA A C 1
ATOM 675 O O . ALA A 1 91 ? -5.676 -4.666 9.588 1.00 96.19 91 ALA A O 1
ATOM 676 N N . ALA A 1 92 ? -4.266 -3.953 11.189 1.00 97.31 92 ALA A N 1
ATOM 677 C CA . ALA A 1 92 ? -4.910 -2.662 11.395 1.00 97.31 92 ALA A CA 1
ATOM 678 C C . ALA A 1 92 ? -4.375 -1.612 10.401 1.00 97.31 92 ALA A C 1
ATOM 680 O O . ALA A 1 92 ? -3.171 -1.627 10.097 1.00 97.31 92 ALA A O 1
ATOM 681 N N . PRO A 1 93 ? -5.228 -0.692 9.915 1.00 97.88 93 PRO A N 1
ATOM 682 C CA . PRO A 1 93 ? -4.766 0.466 9.163 1.00 97.88 93 PRO A CA 1
ATOM 683 C C . PRO A 1 93 ? -3.903 1.374 10.053 1.00 97.88 93 PRO A C 1
ATOM 685 O O . PRO A 1 93 ? -3.981 1.339 11.281 1.00 97.88 93 PRO A O 1
ATOM 688 N N . PHE A 1 94 ? -3.051 2.180 9.426 1.00 98.12 94 PHE A N 1
ATOM 689 C CA . PHE A 1 94 ? -2.329 3.251 10.111 1.00 98.12 94 PHE A CA 1
ATOM 690 C C . PHE A 1 94 ? -3.241 4.443 10.402 1.00 98.12 94 PHE A C 1
ATOM 692 O O . PHE A 1 94 ? -3.151 5.027 11.476 1.00 98.12 94 PHE A O 1
ATOM 699 N N . LEU A 1 95 ? -4.116 4.773 9.453 1.00 98.50 95 LEU A N 1
ATOM 700 C CA . LEU A 1 95 ? -5.101 5.839 9.575 1.00 98.50 95 LEU A CA 1
ATOM 701 C C . LEU A 1 95 ? -6.415 5.392 8.932 1.00 98.50 95 LEU A C 1
ATOM 703 O O . LEU A 1 95 ? -6.400 4.721 7.899 1.00 98.50 95 LEU A O 1
ATOM 707 N N . ASP A 1 96 ? -7.521 5.791 9.544 1.00 98.19 96 ASP A N 1
ATOM 708 C CA . ASP A 1 96 ? -8.888 5.591 9.074 1.00 98.19 96 ASP A CA 1
ATOM 709 C C . ASP A 1 96 ? -9.630 6.924 9.230 1.00 98.19 96 ASP A C 1
ATOM 711 O O . ASP A 1 96 ? -9.632 7.483 10.328 1.00 98.19 96 ASP A O 1
ATOM 715 N N . VAL A 1 97 ? -10.163 7.469 8.132 1.00 97.56 97 VAL A N 1
ATOM 716 C CA . VAL A 1 97 ? -10.858 8.776 8.105 1.00 97.56 97 VAL A CA 1
ATOM 717 C C . VAL A 1 97 ? -12.324 8.674 7.671 1.00 97.56 97 VAL A C 1
ATOM 719 O O . VAL A 1 97 ? -12.910 9.679 7.270 1.00 97.56 97 VAL A O 1
ATOM 722 N N . ARG A 1 98 ? -12.888 7.465 7.696 1.00 94.25 98 ARG A N 1
ATOM 723 C CA . ARG A 1 98 ? -14.297 7.208 7.373 1.00 94.25 98 ARG A CA 1
ATOM 724 C C . ARG A 1 98 ? -15.254 7.738 8.436 1.00 94.25 98 ARG A C 1
ATOM 726 O O . ARG A 1 98 ? -14.852 7.807 9.620 1.00 94.25 98 ARG A O 1
#

Secondary structure (DSSP, 8-state):
--------------------------------------------------------SSEEEEEE-TT-TTEEEEEETTTEEEEEETTEE-SS-SEE--

Radius of gyration: 29.12 Å; chains: 1; bounding box: 52×38×72 Å

pLDDT: mean 79.34, std 21.11, range [34.34, 98.69]

Foldseek 3Di:
DPDDDPDDDDDDDDDDDDDDDDDDDDDDDDDPDDDPDDPPPPPPPDDDDDDQDDDAAQWDDWDDDVVQNQWIWTDHPQQFTWIRGNSDTDPDTPDHDD